Protein AF-A0A7S1LBY2-F1 (afdb_monomer_lite)

Foldseek 3Di:
DVVVVVVVVVVVVVVCCVPPDDPVNNVVVVVVVLCVVCVPPDPQVSVLVCLCPPPDPVSRDDPVVSCVRPVNVPDDDVVVVVVVVVVVVVVVVVPPDDDDDDDDDDDD

Sequence (108 aa):
AARLASTERFWALAEVIRHTADNDECAAATAAALDAALADCSAKLGDFVRRAVAVDPAQRATVHELLAHPFIARSASVERLAASIASADIAAGVGAMQLGLPMLNAEE

InterPro domains:
  IPR011009 Protein kinase-like domain superfamily [SSF56112] (39-77)

Organism: Neobodo designis (NCBI:txid312471)

pLDDT: mean 71.71, std 18.29, range [36.72, 94.62]

Radius of gyration: 24.71 Å; chains: 1; bounding box: 27×45×82 Å

Secondary structure (DSSP, 8-state):
-HHHHHHHHHHHHHHHHHHH--HHHHHHHHHHHHHHHTTTS-HHHHHHHHHHS-SSTTTSPPHHHHHTSTTTTTPPPHHHHHHHHHHHHHHHHTT-------------

Structure (mmCIF, N/CA/C/O backbone):
data_AF-A0A7S1LBY2-F1
#
_entry.id   AF-A0A7S1LBY2-F1
#
loop_
_atom_site.group_PDB
_atom_site.id
_atom_site.type_symbol
_atom_site.label_atom_id
_atom_site.label_alt_id
_atom_site.label_comp_id
_atom_site.label_asym_id
_atom_site.label_entity_id
_atom_site.label_seq_id
_atom_site.pdbx_PDB_ins_code
_atom_site.Cartn_x
_atom_site.Cartn_y
_atom_site.Cartn_z
_atom_site.occupancy
_atom_site.B_iso_or_equiv
_atom_site.auth_seq_id
_atom_site.auth_comp_id
_atom_site.auth_asym_id
_atom_site.auth_atom_id
_atom_site.pdbx_PDB_model_num
ATOM 1 N N . ALA A 1 1 ? 9.817 -27.605 11.664 1.00 45.84 1 ALA A N 1
ATOM 2 C CA . ALA A 1 1 ? 9.703 -27.938 10.227 1.00 45.84 1 ALA A CA 1
ATOM 3 C C . ALA A 1 1 ? 8.966 -26.858 9.415 1.00 45.84 1 ALA A C 1
ATOM 5 O O . ALA A 1 1 ? 9.540 -26.367 8.457 1.00 45.84 1 ALA A O 1
ATOM 6 N N . ALA A 1 2 ? 7.763 -26.409 9.807 1.00 48.44 2 ALA A N 1
ATOM 7 C CA . ALA A 1 2 ? 6.957 -25.454 9.019 1.00 48.44 2 ALA A CA 1
ATOM 8 C C . ALA A 1 2 ? 7.599 -24.069 8.754 1.00 48.44 2 ALA A C 1
ATOM 10 O O . ALA A 1 2 ? 7.400 -23.496 7.688 1.00 48.44 2 ALA A O 1
ATOM 11 N N . ARG A 1 3 ? 8.408 -23.540 9.685 1.00 47.16 3 ARG A N 1
ATOM 12 C CA . ARG A 1 3 ? 9.116 -22.255 9.508 1.00 47.16 3 ARG A CA 1
ATOM 13 C C . ARG A 1 3 ? 10.198 -22.291 8.421 1.00 47.16 3 ARG A C 1
ATOM 15 O O . ARG A 1 3 ? 10.340 -21.313 7.705 1.00 47.16 3 ARG A O 1
ATOM 22 N N . LEU A 1 4 ? 10.908 -23.412 8.268 1.00 43.12 4 LEU A N 1
ATOM 23 C CA . LEU A 1 4 ? 11.973 -23.569 7.263 1.00 43.12 4 LEU A CA 1
ATOM 24 C C . LEU A 1 4 ? 11.402 -23.613 5.839 1.00 43.12 4 LEU A C 1
ATOM 26 O O . LEU A 1 4 ? 11.936 -22.971 4.941 1.00 43.12 4 LEU A O 1
ATOM 30 N N . ALA A 1 5 ? 10.244 -24.259 5.669 1.00 51.97 5 ALA A N 1
ATOM 31 C CA . ALA A 1 5 ? 9.516 -24.279 4.401 1.00 51.97 5 ALA A CA 1
ATOM 32 C C . ALA A 1 5 ? 9.035 -22.881 3.957 1.00 51.97 5 ALA A C 1
ATOM 34 O O . ALA A 1 5 ? 8.842 -22.649 2.767 1.00 51.97 5 ALA A O 1
ATOM 35 N N . SER A 1 6 ? 8.842 -21.942 4.892 1.00 56.94 6 SER A N 1
ATOM 36 C CA . SER A 1 6 ? 8.452 -20.560 4.578 1.00 56.94 6 SER A CA 1
ATOM 37 C C . SER A 1 6 ? 9.637 -19.720 4.100 1.00 56.94 6 SER A C 1
ATOM 39 O O . SER A 1 6 ? 9.470 -18.882 3.218 1.00 56.94 6 SER A O 1
ATOM 41 N N . THR A 1 7 ? 10.828 -19.945 4.660 1.00 62.66 7 THR A N 1
ATOM 42 C CA . THR A 1 7 ? 12.036 -19.193 4.300 1.00 62.66 7 THR A CA 1
ATOM 43 C C . THR A 1 7 ? 12.568 -19.613 2.935 1.00 62.66 7 THR A C 1
ATOM 45 O O . THR A 1 7 ? 12.900 -18.757 2.124 1.00 62.66 7 THR A O 1
ATOM 48 N N . GLU A 1 8 ? 12.593 -20.914 2.638 1.00 66.44 8 GLU A N 1
ATOM 49 C CA . GLU A 1 8 ? 13.014 -21.407 1.319 1.00 66.44 8 GLU A CA 1
ATOM 50 C C . GLU A 1 8 ? 12.062 -20.964 0.205 1.00 66.44 8 GLU A C 1
ATOM 52 O O . GLU A 1 8 ? 12.516 -20.585 -0.869 1.00 66.44 8 GLU A O 1
ATOM 57 N N . ARG A 1 9 ? 10.747 -20.919 0.466 1.00 64.19 9 ARG A N 1
ATOM 58 C CA . ARG A 1 9 ? 9.762 -20.381 -0.489 1.00 64.19 9 ARG A CA 1
ATOM 59 C C . ARG A 1 9 ? 9.940 -18.886 -0.736 1.00 64.19 9 ARG A C 1
ATOM 61 O O . ARG A 1 9 ? 9.781 -18.446 -1.869 1.00 64.19 9 ARG A O 1
ATOM 68 N N . PHE A 1 10 ? 10.282 -18.119 0.299 1.00 73.44 10 PHE A N 1
ATOM 69 C CA . PHE A 1 10 ? 10.573 -16.692 0.164 1.00 73.44 10 PHE A CA 1
ATOM 70 C C . PHE A 1 10 ? 11.819 -16.454 -0.697 1.00 73.44 10 PHE A C 1
ATOM 72 O O . PHE A 1 10 ? 11.773 -15.658 -1.632 1.00 73.44 10 PHE A O 1
ATOM 79 N N . TRP A 1 11 ? 12.908 -17.184 -0.433 1.00 75.75 11 TRP A N 1
ATOM 80 C CA . TRP A 1 11 ? 14.132 -17.068 -1.227 1.00 75.75 11 TRP A CA 1
ATOM 81 C C . TRP A 1 11 ? 13.948 -17.578 -2.654 1.00 75.75 11 TRP A C 1
ATOM 83 O O . TRP A 1 11 ? 14.410 -16.919 -3.572 1.00 75.75 11 TRP A O 1
ATOM 93 N N . ALA A 1 12 ? 13.205 -18.667 -2.866 1.00 72.31 12 ALA A N 1
ATOM 94 C CA . ALA A 1 12 ? 12.878 -19.151 -4.206 1.00 72.31 12 ALA A CA 1
ATOM 95 C C . ALA A 1 12 ? 12.046 -18.132 -5.004 1.00 72.31 12 ALA A C 1
ATOM 97 O O . ALA A 1 12 ? 12.315 -17.913 -6.181 1.00 72.31 12 ALA A O 1
ATOM 98 N N . LEU A 1 13 ? 11.078 -17.461 -4.369 1.00 67.31 13 LEU A N 1
ATOM 99 C CA . LEU A 1 13 ? 10.315 -16.382 -5.001 1.00 67.31 13 LEU A CA 1
ATOM 100 C C . LEU A 1 13 ? 11.221 -15.189 -5.353 1.00 67.31 13 LEU A C 1
ATOM 102 O O . LEU A 1 13 ? 11.142 -14.666 -6.461 1.00 67.31 13 LEU A O 1
ATOM 106 N N . ALA A 1 14 ? 12.114 -14.793 -4.442 1.00 67.94 14 ALA A N 1
ATOM 107 C CA . ALA A 1 14 ? 13.083 -13.724 -4.679 1.00 67.94 14 ALA A CA 1
ATOM 108 C C . ALA A 1 14 ? 14.087 -14.072 -5.798 1.00 67.94 14 ALA A C 1
ATOM 110 O O . ALA A 1 14 ? 14.457 -13.202 -6.586 1.00 67.94 14 ALA A O 1
ATOM 111 N N . GLU A 1 15 ? 14.497 -15.339 -5.901 1.00 66.75 15 GLU A N 1
ATOM 112 C CA . GLU A 1 15 ? 15.364 -15.873 -6.960 1.00 66.75 15 GLU A CA 1
ATOM 113 C C . GLU A 1 15 ? 14.685 -15.794 -8.334 1.00 66.75 15 GLU A C 1
ATOM 115 O O . GLU A 1 15 ? 15.296 -15.364 -9.310 1.00 66.75 15 GLU A O 1
ATOM 120 N N . VAL A 1 16 ? 13.403 -16.167 -8.401 1.00 64.31 16 VAL A N 1
ATOM 121 C CA . VAL A 1 16 ? 12.594 -16.125 -9.628 1.00 64.31 16 VAL A CA 1
ATOM 122 C C . VAL A 1 16 ? 12.377 -14.680 -10.077 1.00 64.31 16 VAL A C 1
ATOM 124 O O . VAL A 1 16 ? 12.639 -14.361 -11.236 1.00 64.31 16 VAL A O 1
ATOM 127 N N . ILE A 1 17 ? 12.013 -13.780 -9.160 1.00 62.12 17 ILE A N 1
ATOM 128 C CA . ILE A 1 17 ? 11.871 -12.341 -9.444 1.00 62.12 17 ILE A CA 1
ATOM 129 C C . ILE A 1 17 ? 13.190 -11.752 -9.967 1.00 62.12 17 ILE A C 1
ATOM 131 O O . ILE A 1 17 ? 13.184 -10.935 -10.882 1.00 62.12 17 ILE A O 1
ATOM 135 N N . ARG A 1 18 ? 14.331 -12.206 -9.434 1.00 64.81 18 ARG A N 1
ATOM 136 C CA . ARG A 1 18 ? 15.668 -11.765 -9.857 1.00 64.81 18 ARG A CA 1
ATOM 137 C C . ARG A 1 18 ? 16.082 -12.267 -11.246 1.00 64.81 18 ARG A C 1
ATOM 139 O O . ARG A 1 18 ? 16.910 -11.617 -11.879 1.00 64.81 18 ARG A O 1
ATOM 146 N N . HIS A 1 19 ? 15.556 -13.403 -11.708 1.00 62.81 19 HIS A N 1
ATOM 147 C CA . HIS A 1 19 ? 16.029 -14.065 -12.931 1.00 62.81 19 HIS A CA 1
ATOM 148 C C . HIS A 1 19 ? 15.030 -14.122 -14.091 1.00 62.81 19 HIS A C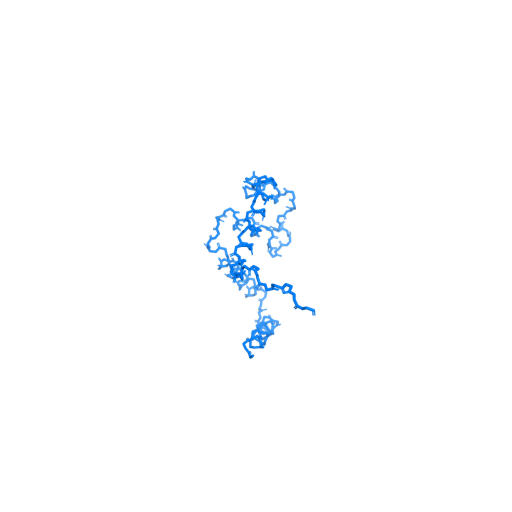 1
ATOM 150 O O . HIS A 1 19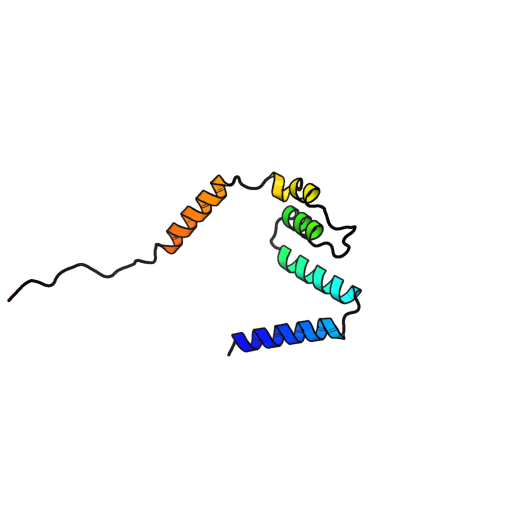 ? 15.447 -14.471 -15.192 1.00 62.81 19 HIS A O 1
ATOM 156 N N . THR A 1 20 ? 13.752 -13.796 -13.883 1.00 54.34 20 THR A N 1
ATOM 157 C CA . THR A 1 20 ? 12.723 -13.956 -14.932 1.00 54.34 20 THR A CA 1
ATOM 158 C C . THR A 1 20 ? 11.852 -12.741 -15.198 1.00 54.34 20 THR A C 1
ATOM 160 O O . THR A 1 20 ? 11.217 -12.713 -16.241 1.00 54.34 20 THR A O 1
ATOM 163 N N . ALA A 1 21 ? 11.834 -11.734 -14.328 1.00 54.56 21 ALA A N 1
ATOM 164 C CA . ALA A 1 21 ? 10.916 -10.626 -14.523 1.00 54.56 21 ALA A CA 1
ATOM 165 C C . ALA A 1 21 ? 11.550 -9.537 -15.394 1.00 54.56 21 ALA A C 1
ATOM 167 O O . ALA A 1 21 ? 12.473 -8.841 -14.962 1.00 54.56 21 ALA A O 1
ATOM 168 N N . ASP A 1 22 ? 10.997 -9.331 -16.588 1.00 66.56 22 ASP A N 1
ATOM 169 C CA . ASP A 1 22 ? 11.035 -8.003 -17.193 1.00 66.56 22 ASP A CA 1
ATOM 170 C C . ASP A 1 22 ? 10.473 -6.994 -16.172 1.00 66.56 22 ASP A C 1
ATOM 172 O O . ASP A 1 22 ? 9.600 -7.327 -15.359 1.00 66.56 22 ASP A O 1
ATOM 176 N N . ASN A 1 23 ? 10.975 -5.753 -16.175 1.00 68.19 23 ASN A N 1
ATOM 177 C CA . ASN A 1 23 ? 10.549 -4.722 -15.213 1.00 68.19 23 ASN A CA 1
ATOM 178 C C . ASN A 1 23 ? 9.013 -4.587 -15.142 1.00 68.19 23 ASN A C 1
ATOM 180 O O . ASN A 1 23 ? 8.462 -4.322 -14.072 1.00 68.19 23 ASN A O 1
ATOM 184 N N . ASP A 1 24 ? 8.334 -4.844 -16.261 1.00 72.19 24 ASP A N 1
ATOM 185 C CA . ASP A 1 24 ? 6.880 -4.804 -16.389 1.00 72.19 24 ASP A CA 1
ATOM 186 C C . ASP A 1 24 ? 6.175 -5.962 -15.659 1.00 72.19 24 ASP A C 1
ATOM 188 O O . ASP A 1 24 ? 5.155 -5.745 -15.002 1.00 72.19 24 ASP A O 1
ATOM 192 N N . GLU A 1 25 ? 6.729 -7.178 -15.685 1.00 75.31 25 GLU A N 1
ATOM 193 C CA . GLU A 1 25 ? 6.165 -8.330 -14.967 1.00 75.31 25 GLU A CA 1
ATOM 194 C C . GLU A 1 25 ? 6.309 -8.172 -13.449 1.00 75.31 25 GLU A C 1
ATOM 196 O O . GLU A 1 25 ? 5.383 -8.470 -12.690 1.00 75.31 25 GLU A O 1
ATOM 201 N N . CYS A 1 26 ? 7.444 -7.631 -12.994 1.00 74.50 26 CYS A N 1
ATOM 202 C CA . CYS A 1 26 ? 7.671 -7.336 -11.580 1.00 74.50 26 CYS A CA 1
ATOM 203 C C . CYS A 1 26 ? 6.726 -6.230 -11.079 1.00 74.50 26 CYS A C 1
ATOM 205 O O . CYS A 1 26 ? 6.147 -6.337 -9.991 1.00 74.50 26 CYS A O 1
ATOM 207 N N . ALA A 1 27 ? 6.511 -5.188 -11.890 1.00 76.94 27 ALA A N 1
ATOM 208 C CA . ALA A 1 27 ? 5.568 -4.119 -11.579 1.00 76.94 27 ALA A CA 1
ATOM 209 C C . ALA A 1 27 ? 4.123 -4.642 -11.508 1.00 76.94 27 ALA A C 1
ATOM 211 O O . ALA A 1 27 ? 3.400 -4.322 -10.562 1.00 76.94 27 ALA A O 1
ATOM 212 N N . ALA A 1 28 ? 3.723 -5.502 -12.449 1.00 79.88 28 ALA A N 1
ATOM 213 C CA . ALA A 1 28 ? 2.402 -6.125 -12.464 1.00 79.88 28 ALA A CA 1
ATOM 214 C C . ALA A 1 28 ? 2.178 -7.051 -11.255 1.00 79.88 28 ALA A C 1
ATOM 216 O O . ALA A 1 28 ? 1.141 -6.960 -10.593 1.00 79.88 28 ALA A O 1
ATOM 217 N N . ALA A 1 29 ? 3.158 -7.893 -10.913 1.00 82.75 29 ALA A N 1
ATOM 218 C CA . ALA A 1 29 ? 3.095 -8.759 -9.735 1.00 82.75 29 ALA A CA 1
ATOM 219 C C . ALA A 1 29 ? 2.992 -7.945 -8.434 1.00 82.75 29 ALA A C 1
ATOM 221 O O . ALA A 1 29 ? 2.195 -8.270 -7.552 1.00 82.75 29 ALA A O 1
ATOM 222 N N . THR A 1 30 ? 3.749 -6.849 -8.337 1.00 82.75 30 THR A N 1
ATOM 223 C CA . THR A 1 30 ? 3.702 -5.935 -7.187 1.00 82.75 30 THR A CA 1
ATOM 224 C C . THR A 1 30 ? 2.340 -5.250 -7.069 1.00 82.75 30 THR A C 1
ATOM 226 O O . THR A 1 30 ? 1.784 -5.183 -5.973 1.00 82.75 30 THR A O 1
ATOM 229 N N . ALA A 1 31 ? 1.767 -4.787 -8.184 1.00 83.19 31 ALA A N 1
ATOM 230 C CA . ALA A 1 31 ? 0.440 -4.178 -8.207 1.00 83.19 31 ALA A CA 1
ATOM 231 C C . ALA A 1 31 ? -0.653 -5.169 -7.776 1.00 83.19 31 ALA A C 1
ATOM 233 O O . ALA A 1 31 ? -1.476 -4.843 -6.923 1.00 83.19 31 ALA A O 1
ATOM 234 N N . ALA A 1 32 ? -0.613 -6.402 -8.286 1.00 84.94 32 ALA A N 1
ATOM 235 C CA . ALA A 1 32 ? -1.563 -7.448 -7.916 1.00 84.94 32 ALA A CA 1
ATOM 236 C C . ALA A 1 32 ? -1.462 -7.833 -6.429 1.00 84.94 32 ALA A C 1
ATOM 238 O O . ALA A 1 32 ? -2.481 -7.992 -5.756 1.00 84.94 32 ALA A O 1
ATOM 239 N N . ALA A 1 33 ? -0.242 -7.945 -5.893 1.00 86.75 33 ALA A N 1
ATOM 240 C CA . ALA A 1 33 ? -0.024 -8.209 -4.472 1.00 86.75 33 ALA A CA 1
ATOM 241 C C . ALA A 1 33 ? -0.544 -7.061 -3.592 1.00 86.75 33 ALA A C 1
ATOM 243 O O . ALA A 1 33 ? -1.153 -7.305 -2.548 1.00 86.75 33 ALA A O 1
ATOM 244 N N . LEU A 1 34 ? -0.339 -5.815 -4.025 1.00 87.44 34 LEU A N 1
ATOM 245 C CA . LEU A 1 34 ? -0.837 -4.635 -3.330 1.00 87.44 34 LEU A CA 1
ATOM 246 C C . LEU A 1 34 ? -2.371 -4.577 -3.335 1.00 87.44 34 LEU A C 1
ATOM 248 O O . LEU A 1 34 ? -2.974 -4.315 -2.296 1.00 87.44 34 LEU A O 1
ATOM 252 N N . ASP A 1 35 ? -3.004 -4.867 -4.471 1.00 88.31 35 ASP A N 1
ATOM 253 C CA . ASP A 1 35 ? -4.463 -4.913 -4.587 1.00 88.31 35 ASP A CA 1
ATOM 254 C C . ASP A 1 35 ? -5.070 -6.013 -3.712 1.00 88.31 35 ASP A C 1
ATOM 256 O O . ASP A 1 35 ? -6.057 -5.769 -3.019 1.00 88.31 35 ASP A O 1
ATOM 260 N N . ALA A 1 36 ? -4.445 -7.193 -3.663 1.00 89.06 36 ALA A N 1
ATOM 261 C CA . ALA A 1 36 ? -4.865 -8.271 -2.772 1.00 89.06 36 ALA A CA 1
ATOM 262 C C . ALA A 1 36 ? -4.756 -7.872 -1.288 1.00 89.06 36 ALA A C 1
ATOM 264 O O . ALA A 1 36 ? -5.669 -8.142 -0.511 1.00 89.06 36 ALA A O 1
ATOM 265 N N . ALA A 1 37 ? -3.676 -7.191 -0.891 1.00 88.31 37 ALA A N 1
ATOM 266 C CA . ALA A 1 37 ? -3.488 -6.724 0.485 1.00 88.31 37 ALA A CA 1
ATOM 267 C C . ALA A 1 37 ? -4.493 -5.632 0.896 1.00 88.31 37 ALA A C 1
ATOM 269 O O . ALA A 1 37 ? -4.810 -5.487 2.077 1.00 88.31 37 ALA A O 1
ATOM 270 N N . LEU A 1 38 ? -4.991 -4.858 -0.071 1.00 91.31 38 LEU A N 1
ATOM 271 C CA . LEU A 1 38 ? -5.912 -3.746 0.152 1.00 91.31 38 LEU A CA 1
ATOM 272 C C . LEU A 1 38 ? -7.381 -4.101 -0.123 1.00 91.31 38 LEU A C 1
ATOM 274 O O . LEU A 1 38 ? -8.230 -3.220 0.005 1.00 91.31 38 LEU A O 1
ATOM 278 N N . ALA A 1 39 ? -7.698 -5.351 -0.469 1.00 90.94 39 ALA A N 1
ATOM 279 C CA . ALA A 1 39 ? -9.041 -5.763 -0.886 1.00 90.94 39 ALA A CA 1
ATOM 280 C C . ALA A 1 39 ? -10.131 -5.438 0.156 1.00 90.94 39 ALA A C 1
ATOM 282 O O . ALA A 1 39 ? -11.197 -4.942 -0.203 1.00 90.94 39 ALA A O 1
ATOM 283 N N . ASP A 1 40 ? -9.831 -5.634 1.444 1.00 93.25 40 ASP A N 1
ATOM 284 C CA . ASP A 1 40 ? -10.751 -5.362 2.561 1.00 93.25 40 ASP A CA 1
ATOM 285 C C . ASP A 1 40 ? -10.575 -3.957 3.170 1.00 93.25 40 ASP A C 1
ATOM 287 O O . ASP A 1 40 ? -11.199 -3.597 4.173 1.00 93.25 40 ASP A O 1
ATOM 291 N N . CYS A 1 41 ? -9.696 -3.140 2.589 1.00 90.50 41 CYS A N 1
ATOM 292 C CA . CYS A 1 41 ? -9.408 -1.800 3.074 1.00 90.50 41 CYS A CA 1
ATOM 293 C C . CYS A 1 41 ? -10.364 -0.759 2.484 1.00 90.50 41 CYS A C 1
ATOM 295 O O . CYS A 1 41 ? -10.937 -0.905 1.407 1.00 90.50 41 CYS A O 1
ATOM 297 N N . SER A 1 42 ? -10.500 0.376 3.176 1.00 91.75 42 SER A N 1
ATOM 298 C CA . SER A 1 42 ? -11.249 1.503 2.615 1.00 91.75 42 SER A CA 1
ATOM 299 C C . SER A 1 42 ? -10.592 2.013 1.325 1.00 91.75 42 SER A C 1
ATOM 301 O O . SER A 1 42 ? -9.367 2.125 1.253 1.00 91.75 42 SER A O 1
ATOM 303 N N . ALA A 1 43 ? -11.399 2.442 0.350 1.00 90.69 43 ALA A N 1
ATOM 304 C CA . ALA A 1 43 ? -10.892 3.022 -0.900 1.00 90.69 43 ALA A CA 1
ATOM 305 C C . ALA A 1 43 ? -9.920 4.198 -0.668 1.00 90.69 43 ALA A C 1
ATOM 307 O O . ALA A 1 43 ? -8.968 4.387 -1.418 1.00 90.69 43 ALA A O 1
ATOM 308 N N . LYS A 1 44 ? -10.119 4.963 0.416 1.00 92.38 44 LYS A N 1
ATOM 309 C CA . LYS A 1 44 ? -9.230 6.067 0.814 1.00 92.38 44 LYS A CA 1
ATOM 310 C C . LYS A 1 44 ? -7.870 5.575 1.310 1.00 92.38 44 LYS A C 1
ATOM 312 O O . LYS A 1 44 ? -6.866 6.218 1.033 1.00 92.38 44 LYS A O 1
ATOM 317 N N . LEU A 1 45 ? -7.830 4.467 2.048 1.00 91.12 45 LEU A N 1
ATOM 318 C CA . LEU A 1 45 ? -6.568 3.845 2.452 1.00 91.12 45 LEU A CA 1
ATOM 319 C C . LEU A 1 45 ? -5.832 3.303 1.222 1.00 91.12 45 LEU A C 1
ATOM 321 O O . LEU A 1 45 ? -4.636 3.533 1.082 1.00 91.12 45 LEU A O 1
ATOM 325 N N . GLY A 1 46 ? -6.555 2.664 0.299 1.00 92.81 46 GLY A N 1
ATOM 326 C CA . GLY A 1 46 ? -5.954 2.167 -0.935 1.00 92.81 46 GLY A CA 1
ATOM 327 C C . GLY A 1 46 ? -5.329 3.272 -1.793 1.00 92.81 46 GLY A C 1
ATOM 328 O O . GLY A 1 46 ? -4.177 3.143 -2.202 1.00 92.81 46 GLY A O 1
ATOM 329 N N . ASP A 1 47 ? -6.041 4.387 -2.002 1.00 93.12 47 ASP A N 1
ATOM 330 C CA . ASP A 1 47 ? -5.513 5.544 -2.747 1.00 93.12 47 ASP A CA 1
ATOM 331 C C . ASP A 1 47 ? -4.274 6.148 -2.069 1.00 93.12 47 ASP A C 1
ATOM 333 O O . ASP A 1 47 ? -3.264 6.409 -2.723 1.00 93.12 47 ASP A O 1
ATOM 337 N N . PHE A 1 48 ? -4.313 6.289 -0.739 1.00 94.25 48 PHE A N 1
ATOM 338 C CA . PHE A 1 48 ? -3.179 6.783 0.043 1.00 94.25 48 PHE A CA 1
ATOM 339 C C . PHE A 1 48 ? -1.928 5.922 -0.157 1.00 94.25 48 PHE A C 1
ATOM 341 O O . PHE A 1 48 ? -0.854 6.443 -0.461 1.00 94.25 48 PHE A O 1
ATOM 348 N N . VAL A 1 49 ? -2.069 4.601 -0.007 1.00 94.06 49 VAL A N 1
ATOM 349 C CA . VAL A 1 49 ? -0.945 3.668 -0.120 1.00 94.06 49 VAL A CA 1
ATOM 350 C C . VAL A 1 49 ? -0.377 3.694 -1.536 1.00 94.06 49 VAL A C 1
ATOM 352 O O . VAL A 1 49 ? 0.831 3.852 -1.682 1.00 94.06 49 VAL A O 1
ATOM 355 N N . ARG A 1 50 ? -1.217 3.641 -2.580 1.00 92.88 50 ARG A N 1
ATOM 356 C CA . ARG A 1 50 ? -0.758 3.672 -3.983 1.00 92.88 50 ARG A CA 1
ATOM 357 C C . ARG A 1 50 ? 0.051 4.928 -4.316 1.00 92.88 50 ARG A C 1
ATOM 359 O O . ARG A 1 50 ? 1.086 4.823 -4.966 1.00 92.88 50 ARG A O 1
ATOM 366 N N . ARG A 1 51 ? -0.367 6.100 -3.824 1.00 93.12 51 ARG A N 1
ATOM 367 C CA . ARG A 1 51 ? 0.385 7.360 -3.986 1.00 93.12 51 ARG A CA 1
ATOM 368 C C . ARG A 1 51 ? 1.736 7.338 -3.270 1.00 93.12 51 ARG A C 1
ATOM 370 O O . ARG A 1 51 ? 2.702 7.907 -3.773 1.00 93.12 51 ARG A O 1
ATOM 377 N N . ALA A 1 52 ? 1.805 6.689 -2.109 1.00 92.94 52 ALA A N 1
ATOM 378 C CA . ALA A 1 52 ? 3.027 6.587 -1.316 1.00 92.94 52 ALA A CA 1
ATOM 379 C C . ALA A 1 52 ? 4.038 5.584 -1.898 1.00 92.94 52 ALA A C 1
ATOM 381 O O . ALA A 1 52 ? 5.244 5.801 -1.786 1.00 92.94 52 ALA A O 1
ATOM 382 N N . VAL A 1 53 ? 3.561 4.503 -2.527 1.00 90.88 53 VAL A N 1
ATOM 383 C CA . VAL A 1 53 ? 4.410 3.412 -3.041 1.00 90.88 53 VAL A CA 1
ATOM 384 C C . VAL A 1 53 ? 4.545 3.390 -4.565 1.00 90.88 53 VAL A C 1
ATOM 386 O O . VAL A 1 53 ? 4.958 2.376 -5.123 1.00 90.88 53 VAL A O 1
ATOM 389 N N . ALA A 1 54 ? 4.222 4.492 -5.252 1.00 88.00 54 ALA A N 1
ATOM 390 C CA . ALA A 1 54 ? 4.376 4.576 -6.702 1.00 88.00 54 ALA A CA 1
ATOM 391 C C . ALA A 1 54 ? 5.815 4.216 -7.125 1.00 88.00 54 ALA A C 1
ATOM 393 O O . ALA A 1 54 ? 6.796 4.697 -6.536 1.00 88.00 54 ALA A O 1
ATOM 394 N N . VAL A 1 55 ? 5.917 3.342 -8.132 1.00 83.88 55 VAL A N 1
ATOM 395 C CA . VAL A 1 55 ? 7.192 2.821 -8.650 1.00 83.88 55 VAL A CA 1
ATOM 396 C C . VAL A 1 55 ? 8.017 3.954 -9.255 1.00 83.88 55 VAL A C 1
ATOM 398 O O . VAL A 1 55 ? 9.183 4.112 -8.900 1.00 83.88 55 VAL A O 1
ATOM 401 N N . ASP A 1 56 ? 7.392 4.776 -10.102 1.00 84.62 56 ASP A N 1
ATOM 402 C CA . ASP A 1 56 ? 8.014 5.978 -10.651 1.00 84.62 56 ASP A CA 1
ATOM 403 C C . ASP A 1 56 ? 8.132 7.058 -9.556 1.00 84.62 56 ASP A C 1
ATOM 405 O O . ASP A 1 56 ? 7.107 7.510 -9.028 1.00 84.62 56 ASP A O 1
ATOM 409 N N . PRO A 1 57 ? 9.353 7.501 -9.201 1.00 85.94 57 PRO A N 1
ATOM 410 C CA . PRO A 1 57 ? 9.549 8.553 -8.211 1.00 85.94 57 PRO A CA 1
ATOM 411 C C . PRO A 1 57 ? 8.908 9.888 -8.612 1.00 85.94 57 PRO A C 1
ATOM 413 O O . PRO A 1 57 ? 8.532 10.643 -7.721 1.00 85.94 57 PRO A O 1
ATOM 416 N N . ALA A 1 58 ? 8.744 10.178 -9.908 1.00 89.38 58 ALA A N 1
ATOM 417 C CA . ALA A 1 58 ? 8.069 11.391 -10.370 1.00 89.38 58 ALA A CA 1
ATOM 418 C C . ALA A 1 58 ? 6.545 11.344 -10.157 1.00 89.38 58 ALA A C 1
ATOM 420 O O . ALA A 1 58 ? 5.904 12.389 -10.077 1.00 89.38 58 ALA A O 1
ATOM 421 N N . GLN A 1 59 ? 5.968 10.143 -10.045 1.00 88.00 59 GLN A N 1
ATOM 422 C CA . GLN A 1 59 ? 4.545 9.922 -9.753 1.00 88.00 59 GLN A CA 1
ATOM 423 C C . GLN A 1 59 ? 4.277 9.690 -8.261 1.00 88.00 59 GLN A C 1
ATOM 425 O O . GLN A 1 59 ? 3.123 9.620 -7.834 1.00 88.00 59 GLN A O 1
ATOM 430 N N . ARG A 1 60 ? 5.332 9.536 -7.452 1.00 93.00 60 ARG A N 1
ATOM 431 C CA . ARG A 1 60 ? 5.213 9.320 -6.012 1.00 93.00 60 ARG A CA 1
ATOM 432 C C . ARG A 1 60 ? 4.852 10.624 -5.320 1.00 93.00 60 ARG A C 1
ATOM 434 O O . ARG A 1 60 ? 5.547 11.626 -5.462 1.00 93.00 60 ARG A O 1
ATOM 441 N N . ALA A 1 61 ? 3.788 10.587 -4.526 1.00 93.25 61 ALA A N 1
ATOM 442 C CA . ALA A 1 61 ? 3.358 11.756 -3.776 1.00 93.25 61 ALA A CA 1
ATOM 443 C C . ALA A 1 61 ? 4.422 12.175 -2.753 1.00 93.25 61 ALA A C 1
ATOM 445 O O . ALA A 1 61 ? 5.030 11.351 -2.063 1.00 93.25 61 ALA A O 1
ATOM 446 N N . THR A 1 62 ? 4.608 13.482 -2.629 1.00 94.62 62 THR A N 1
ATOM 447 C CA . THR A 1 62 ? 5.447 14.083 -1.598 1.00 94.62 62 THR A CA 1
A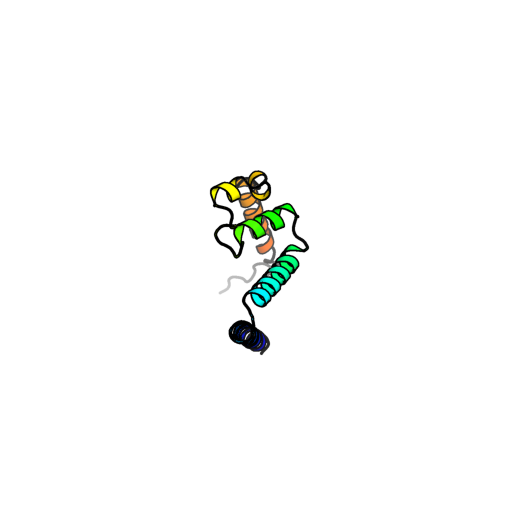TOM 448 C C . THR A 1 62 ? 4.825 13.904 -0.215 1.00 94.62 62 THR A C 1
ATOM 450 O O . THR A 1 62 ? 3.619 13.706 -0.055 1.00 94.62 62 THR A O 1
ATOM 453 N N . VAL A 1 63 ? 5.646 14.052 0.828 1.00 93.12 63 VAL A N 1
ATOM 454 C CA . VAL A 1 63 ? 5.172 14.004 2.221 1.00 93.12 63 VAL A CA 1
ATOM 455 C C . VAL A 1 63 ? 4.060 15.029 2.468 1.00 93.12 63 VAL A C 1
ATOM 457 O O . VAL A 1 63 ? 3.071 14.717 3.124 1.00 93.12 63 VAL A O 1
ATOM 460 N N . HIS A 1 64 ? 4.190 16.235 1.911 1.00 92.69 64 HIS A N 1
ATOM 461 C CA . HIS A 1 64 ? 3.189 17.288 2.064 1.00 92.69 64 HIS A CA 1
ATOM 462 C C . HIS A 1 64 ? 1.837 16.893 1.441 1.00 92.69 64 HIS A C 1
ATOM 464 O O . HIS A 1 64 ? 0.789 17.082 2.057 1.00 92.69 64 HIS A O 1
ATOM 470 N N . GLU A 1 65 ? 1.846 16.290 0.251 1.00 93.19 65 GLU A N 1
ATOM 471 C CA . GLU A 1 65 ? 0.629 15.805 -0.416 1.00 93.19 65 GLU A CA 1
ATOM 472 C C . GLU A 1 65 ? -0.010 14.625 0.326 1.00 93.19 65 GLU A C 1
ATOM 474 O O . GLU A 1 65 ? -1.234 14.553 0.438 1.00 93.19 65 GLU A O 1
ATOM 479 N N . LEU A 1 66 ? 0.805 13.726 0.886 1.00 92.38 66 LEU A N 1
ATOM 480 C CA . LEU A 1 66 ? 0.326 12.608 1.700 1.00 92.38 66 LEU A CA 1
ATOM 481 C C . LEU A 1 66 ? -0.321 13.085 3.008 1.00 92.38 66 LEU A C 1
ATOM 483 O O . LEU A 1 66 ? -1.359 12.557 3.403 1.00 92.38 66 LEU A O 1
ATOM 487 N N . LEU A 1 67 ? 0.234 14.108 3.664 1.00 90.50 67 LEU A N 1
ATOM 488 C CA . LEU A 1 67 ? -0.354 14.685 4.881 1.00 90.50 67 LEU A CA 1
ATOM 489 C C . LEU A 1 67 ? -1.702 15.370 4.618 1.00 90.50 67 LEU A C 1
ATOM 491 O O . LEU A 1 67 ? -2.588 15.329 5.470 1.00 90.50 67 LEU A O 1
ATOM 495 N N . ALA A 1 68 ? -1.886 15.947 3.430 1.00 90.25 68 ALA A N 1
ATOM 496 C CA . ALA A 1 68 ? -3.160 16.525 3.003 1.00 90.25 68 ALA A CA 1
ATOM 497 C C . ALA A 1 68 ? -4.199 15.467 2.571 1.00 90.25 68 ALA A C 1
ATOM 499 O O . ALA A 1 68 ? -5.353 15.802 2.293 1.00 90.25 68 ALA A O 1
ATOM 500 N N . HIS A 1 69 ? -3.818 14.189 2.497 1.00 92.69 69 HIS A N 1
ATOM 501 C CA . HIS A 1 69 ? -4.683 13.145 1.967 1.00 92.69 69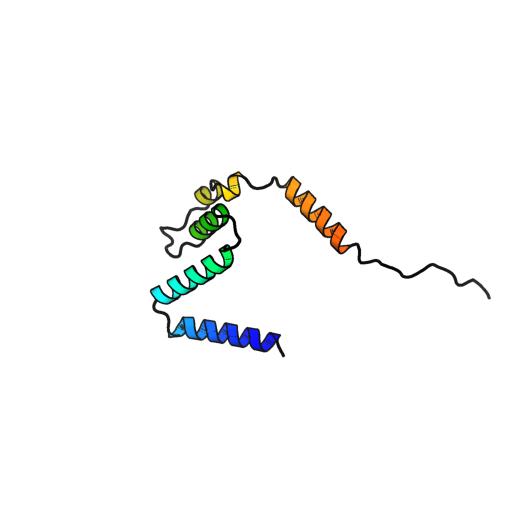 HIS A CA 1
ATOM 502 C C . HIS A 1 69 ? -5.915 12.900 2.868 1.00 92.69 69 HIS A C 1
ATOM 504 O O . HIS A 1 69 ? -5.771 12.795 4.089 1.00 92.69 69 HIS A O 1
ATOM 510 N N . PRO A 1 70 ? -7.131 12.690 2.315 1.00 90.00 70 PRO A N 1
ATOM 511 C CA . PRO A 1 70 ? -8.363 12.486 3.094 1.00 90.00 70 PRO A CA 1
ATOM 512 C C . PRO A 1 70 ? -8.350 11.303 4.072 1.00 90.00 70 PRO A C 1
ATOM 514 O O . PRO A 1 70 ? -9.194 11.238 4.968 1.00 90.00 70 PRO A O 1
ATOM 517 N N . PHE A 1 71 ? -7.440 10.346 3.870 1.00 89.25 71 PHE A N 1
ATOM 518 C CA . PHE A 1 71 ? -7.190 9.252 4.810 1.00 89.25 71 PHE A CA 1
ATOM 519 C C . PHE A 1 71 ? -6.577 9.766 6.123 1.00 89.25 71 PHE A C 1
ATOM 521 O O . PHE A 1 71 ? -7.059 9.417 7.196 1.00 89.25 71 PHE A O 1
ATOM 528 N N . ILE A 1 72 ? -5.578 10.649 6.029 1.00 86.19 72 ILE A N 1
ATOM 529 C CA . ILE A 1 72 ? -4.888 11.256 7.173 1.00 86.19 72 ILE A CA 1
ATOM 530 C C . ILE A 1 72 ? -5.697 12.422 7.740 1.00 86.19 72 ILE A C 1
ATOM 532 O O . ILE A 1 72 ? -5.873 12.519 8.945 1.00 86.19 72 ILE A O 1
ATOM 536 N N . ALA A 1 73 ? -6.302 13.261 6.899 1.00 77.56 73 ALA A N 1
ATOM 537 C CA . ALA A 1 73 ? -7.075 14.418 7.361 1.00 77.56 73 ALA A CA 1
ATOM 538 C C . ALA A 1 73 ? -8.281 14.054 8.259 1.00 77.56 73 ALA A C 1
ATOM 540 O O . ALA A 1 73 ? -8.826 14.912 8.950 1.00 77.56 73 ALA A O 1
ATOM 541 N N . ARG A 1 74 ? -8.721 12.787 8.251 1.00 69.19 74 ARG A N 1
ATOM 542 C CA . ARG A 1 74 ? -9.800 12.268 9.113 1.00 69.19 74 ARG A CA 1
ATOM 543 C C . ARG A 1 74 ? -9.297 11.303 10.190 1.00 69.19 74 ARG A C 1
ATOM 545 O O . ARG A 1 74 ? -10.123 10.638 10.822 1.00 69.19 74 ARG A O 1
ATOM 552 N N . SER A 1 75 ? -7.981 11.181 10.376 1.00 67.56 75 SER A N 1
ATOM 553 C CA . SER A 1 75 ? -7.410 10.236 11.329 1.00 67.56 75 SER A CA 1
ATOM 554 C C . SER A 1 75 ? -7.810 10.582 12.758 1.00 67.56 75 SER A C 1
ATOM 556 O O . SER A 1 75 ? -8.053 11.738 13.114 1.00 67.56 75 SER A O 1
ATOM 558 N N . ALA A 1 76 ? -7.919 9.542 13.581 1.00 60.94 76 ALA A N 1
ATOM 559 C CA . ALA A 1 76 ? -8.249 9.701 14.979 1.00 60.94 76 ALA A CA 1
ATOM 560 C C . ALA A 1 76 ? -7.197 10.540 15.707 1.00 60.94 76 ALA A C 1
ATOM 562 O O . ALA A 1 76 ? -6.009 10.448 15.411 1.00 60.94 76 ALA A O 1
ATOM 563 N N . SER A 1 77 ? -7.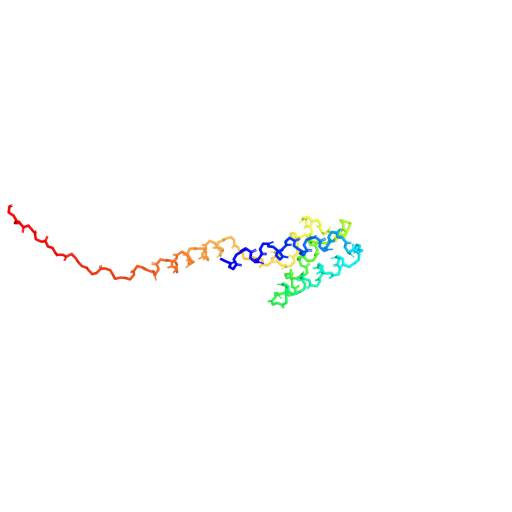653 11.375 16.638 1.00 67.25 77 SER A N 1
ATOM 564 C CA . SER A 1 77 ? -6.765 12.167 17.474 1.00 67.25 77 SER A CA 1
ATOM 565 C C . SER A 1 77 ? -5.911 11.234 18.342 1.00 67.25 77 SER A C 1
ATOM 567 O O . SER A 1 77 ? -6.324 10.107 18.643 1.00 67.25 77 SER A O 1
ATOM 569 N N . VAL A 1 78 ? -4.708 11.671 18.712 1.00 69.44 78 VAL A N 1
ATOM 570 C CA . VAL A 1 78 ? -3.727 10.844 19.442 1.00 69.44 78 VAL A CA 1
ATOM 571 C C . VAL A 1 78 ? -4.320 10.294 20.747 1.00 69.44 78 VAL A C 1
ATOM 573 O O . VAL A 1 78 ? -4.014 9.177 21.158 1.00 69.44 78 VAL A O 1
ATOM 576 N N . GLU A 1 79 ? -5.263 11.018 21.345 1.00 72.56 79 GLU A N 1
ATOM 577 C CA . GLU A 1 79 ? -5.983 10.634 22.558 1.00 72.56 79 GLU A CA 1
ATOM 578 C C . GLU A 1 79 ? -6.837 9.372 22.355 1.00 72.56 79 GLU A C 1
ATOM 580 O O . GLU A 1 79 ? -6.919 8.526 23.245 1.00 72.56 79 GLU A O 1
ATOM 585 N N . ARG A 1 80 ? -7.434 9.188 21.169 1.00 68.69 80 ARG A N 1
ATOM 586 C CA . ARG A 1 80 ? -8.183 7.962 20.841 1.00 68.69 80 ARG A CA 1
ATOM 587 C C . ARG A 1 80 ? -7.261 6.761 20.662 1.00 68.69 80 ARG A C 1
ATOM 589 O O . ARG A 1 80 ? -7.640 5.652 21.032 1.00 68.69 80 ARG A O 1
ATOM 596 N N . LEU A 1 81 ? -6.061 6.974 20.123 1.00 70.88 81 LEU A N 1
ATOM 597 C CA . LEU A 1 81 ? -5.054 5.921 20.024 1.00 70.88 81 LEU A CA 1
ATOM 598 C C . LEU A 1 81 ? -4.574 5.505 21.422 1.00 70.88 81 LEU A C 1
ATOM 600 O O . LEU A 1 81 ? -4.542 4.314 21.719 1.00 70.88 81 LEU A O 1
ATOM 604 N N . ALA A 1 82 ? -4.297 6.474 22.300 1.00 75.44 82 ALA A N 1
ATOM 605 C CA . ALA A 1 82 ? -3.918 6.214 23.689 1.00 75.44 82 ALA A CA 1
ATOM 606 C C . AL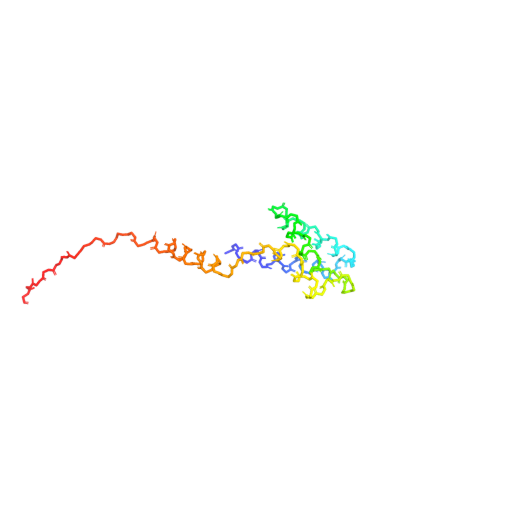A A 1 82 ? -4.993 5.407 24.442 1.00 75.44 82 ALA A C 1
ATOM 608 O O . ALA A 1 82 ? -4.673 4.433 25.121 1.00 75.44 82 ALA A O 1
ATOM 609 N N . ALA A 1 83 ? -6.275 5.742 24.257 1.00 73.62 83 ALA A N 1
ATOM 610 C CA . ALA A 1 83 ? -7.386 4.981 24.831 1.00 73.62 83 ALA A CA 1
ATOM 611 C C . ALA A 1 83 ? -7.499 3.548 24.264 1.00 73.62 83 ALA A C 1
ATOM 613 O O . ALA A 1 83 ? -7.826 2.607 24.992 1.00 73.62 83 ALA A O 1
ATOM 614 N N . SER A 1 84 ? -7.201 3.353 22.975 1.00 72.56 84 SER A N 1
ATOM 615 C CA . SER A 1 84 ? -7.187 2.021 22.356 1.00 72.56 84 SER A CA 1
ATOM 616 C C . SER A 1 84 ? -6.038 1.149 22.869 1.00 72.56 84 SER A C 1
ATOM 618 O O . SER A 1 84 ? -6.218 -0.054 23.025 1.00 72.56 84 SER A O 1
ATOM 620 N N . ILE A 1 85 ? -4.870 1.735 23.144 1.00 76.31 85 ILE A N 1
ATOM 621 C CA . ILE A 1 85 ? -3.726 1.012 23.718 1.00 76.31 85 ILE A CA 1
ATOM 622 C C . ILE A 1 85 ? -4.043 0.609 25.163 1.00 76.31 85 ILE A C 1
ATOM 624 O O . ILE A 1 85 ? -3.926 -0.562 25.510 1.00 76.31 85 ILE A O 1
ATOM 628 N N . ALA A 1 86 ? -4.564 1.541 25.968 1.00 72.19 86 ALA A N 1
ATOM 629 C CA . ALA A 1 86 ? -4.953 1.263 27.350 1.00 72.19 86 ALA A CA 1
ATOM 630 C C . ALA A 1 86 ? -6.033 0.167 27.464 1.00 72.19 86 ALA A C 1
ATOM 632 O O . ALA A 1 86 ? -6.026 -0.617 28.408 1.00 72.19 86 ALA A O 1
ATOM 633 N N . SER A 1 87 ? -6.956 0.079 26.499 1.00 63.25 87 SER A N 1
ATOM 634 C CA . SER A 1 87 ? -7.969 -0.990 26.455 1.00 63.25 87 SER A CA 1
ATOM 635 C C . SER A 1 87 ? -7.434 -2.324 25.919 1.00 63.25 87 SER A C 1
ATOM 637 O O . SER A 1 87 ? -7.896 -3.376 26.364 1.00 63.25 87 SER A O 1
ATOM 639 N N . ALA A 1 88 ? -6.436 -2.311 25.030 1.00 62.69 88 ALA A N 1
ATOM 640 C CA . ALA A 1 88 ? -5.743 -3.521 24.587 1.00 62.69 88 ALA A CA 1
ATOM 641 C C . ALA A 1 88 ? -4.907 -4.159 25.716 1.00 62.69 88 ALA A C 1
ATOM 643 O O . ALA A 1 88 ? -4.899 -5.384 25.844 1.00 62.69 88 ALA A O 1
ATOM 644 N N . ASP A 1 89 ? -4.292 -3.348 26.585 1.00 54.31 89 ASP A N 1
ATOM 645 C CA . ASP A 1 89 ? -3.564 -3.834 27.768 1.00 54.31 89 ASP A CA 1
ATOM 646 C C . ASP A 1 89 ? -4.489 -4.503 28.800 1.00 54.31 89 ASP A C 1
ATOM 648 O O . ASP A 1 89 ? -4.113 -5.492 29.431 1.00 54.31 89 ASP A O 1
ATOM 652 N N . ILE A 1 90 ? -5.739 -4.042 28.933 1.00 52.50 90 ILE A N 1
ATOM 653 C CA . ILE A 1 90 ? -6.728 -4.690 29.813 1.00 52.50 90 ILE A CA 1
ATOM 654 C C . ILE A 1 90 ? -7.106 -6.079 29.275 1.00 52.50 90 ILE A C 1
ATOM 656 O O . ILE A 1 90 ? -7.247 -7.017 30.058 1.00 52.50 90 ILE A O 1
ATOM 660 N N . ALA A 1 91 ? -7.210 -6.254 27.954 1.00 48.16 91 ALA A N 1
ATOM 661 C CA . ALA A 1 91 ? -7.532 -7.548 27.346 1.00 48.16 91 ALA A CA 1
ATOM 662 C C . ALA A 1 91 ? -6.392 -8.578 27.476 1.00 48.16 91 ALA A C 1
ATOM 664 O O . ALA A 1 91 ? -6.663 -9.768 27.633 1.00 48.16 91 ALA A O 1
ATOM 665 N N . ALA A 1 92 ? -5.129 -8.137 27.481 1.00 50.00 92 ALA A N 1
ATOM 666 C CA . ALA A 1 92 ? -3.980 -9.006 27.752 1.00 50.00 92 ALA A CA 1
ATOM 667 C C . ALA A 1 92 ? -3.856 -9.407 29.241 1.00 50.00 92 ALA A C 1
ATOM 669 O O . ALA A 1 92 ? -3.196 -10.395 29.562 1.00 50.00 92 ALA A O 1
ATOM 670 N N . GLY A 1 93 ? -4.508 -8.669 30.150 1.00 44.84 93 GLY A N 1
ATOM 671 C CA . GLY A 1 93 ? -4.480 -8.900 31.599 1.00 44.84 93 GLY A CA 1
ATOM 672 C C . GLY A 1 93 ? -5.516 -9.896 32.137 1.00 44.84 93 GLY A C 1
ATOM 673 O O . GLY A 1 93 ? -5.356 -10.395 33.251 1.00 44.84 93 GLY A O 1
ATOM 674 N N . VAL A 1 94 ? -6.550 -10.262 31.369 1.00 45.06 94 VAL A N 1
ATOM 675 C CA . VAL A 1 94 ? -7.576 -11.241 31.800 1.00 45.06 94 VAL A CA 1
ATOM 676 C C . VAL A 1 94 ? -7.155 -12.671 31.428 1.00 45.06 94 VAL A C 1
ATOM 678 O O . VAL A 1 94 ? -7.881 -13.432 30.800 1.00 45.06 94 VAL A O 1
ATOM 681 N N . GLY A 1 95 ? -5.927 -13.025 31.805 1.00 37.41 95 GLY A N 1
ATOM 682 C CA . GLY A 1 95 ? -5.403 -14.394 31.835 1.00 37.41 95 GLY A CA 1
ATOM 683 C C . GLY A 1 95 ? -4.966 -14.829 33.238 1.00 37.41 95 GLY A C 1
ATOM 684 O O . GLY A 1 95 ? -4.494 -15.947 33.413 1.00 37.41 95 GLY A O 1
ATOM 685 N N . ALA A 1 96 ? -5.127 -13.972 34.254 1.00 41.09 96 ALA A N 1
ATOM 686 C CA . ALA A 1 96 ? -4.921 -14.329 35.655 1.00 41.09 96 ALA A CA 1
ATOM 687 C C . ALA A 1 96 ? -6.174 -15.020 36.218 1.00 41.09 96 ALA A C 1
ATOM 689 O O . ALA A 1 96 ? -6.867 -14.488 37.084 1.00 41.09 96 ALA A O 1
ATOM 690 N N . MET A 1 97 ? -6.496 -16.203 35.693 1.00 36.88 97 MET A N 1
ATOM 691 C CA . MET A 1 97 ? -7.520 -17.066 36.273 1.00 36.88 97 MET A CA 1
ATOM 692 C C . MET A 1 97 ? -6.847 -18.133 37.147 1.00 36.88 97 MET A C 1
ATOM 694 O O . MET A 1 97 ? -6.133 -19.002 36.659 1.00 36.88 97 MET A O 1
ATOM 698 N N . GLN A 1 98 ? -7.146 -18.053 38.445 1.00 46.28 98 GLN A N 1
ATOM 699 C CA . GLN A 1 98 ? -7.211 -19.171 39.387 1.00 46.28 98 GLN A CA 1
ATOM 700 C C . GLN A 1 98 ? -5.898 -19.888 39.787 1.00 46.28 98 GLN A C 1
ATOM 702 O O . GLN A 1 98 ? -5.639 -21.020 39.390 1.00 46.28 98 GLN A O 1
ATOM 707 N N . LEU A 1 99 ? -5.161 -19.329 40.753 1.00 39.53 99 LEU A N 1
ATOM 708 C CA . LEU A 1 99 ? -4.568 -20.165 41.806 1.00 39.53 99 LEU A CA 1
ATOM 709 C C . LEU A 1 99 ? -5.193 -19.764 43.139 1.00 39.53 99 LEU A C 1
ATOM 711 O O . LEU A 1 99 ? -5.025 -18.650 43.631 1.00 39.53 99 LEU A O 1
ATOM 715 N N . GLY A 1 100 ? -6.029 -20.673 43.635 1.00 36.72 100 GLY A N 1
ATOM 716 C CA . GLY A 1 100 ? -6.822 -20.514 44.838 1.00 36.72 100 GLY A CA 1
ATOM 717 C C . GLY A 1 100 ? -5.956 -20.400 46.086 1.00 36.72 100 GLY A C 1
ATOM 718 O O . GLY A 1 100 ? -5.169 -21.292 46.365 1.00 36.72 100 GLY A O 1
ATOM 719 N N . LEU A 1 101 ? -6.193 -19.297 46.792 1.00 39.56 101 LEU A N 1
ATOM 720 C CA . LEU A 1 101 ? -6.204 -19.066 48.239 1.00 39.56 101 LEU A CA 1
ATOM 721 C C . LEU A 1 101 ? -5.032 -19.547 49.131 1.00 39.56 101 LEU A C 1
ATOM 723 O O . LEU A 1 101 ? -4.505 -20.645 48.987 1.00 39.56 101 LEU A O 1
ATOM 727 N N . PRO A 1 102 ? -4.679 -18.720 50.137 1.00 50.66 102 PRO A N 1
ATOM 728 C CA . PRO A 1 102 ? -3.670 -19.030 51.136 1.00 50.66 102 PRO A CA 1
ATOM 729 C C . PRO A 1 102 ? -4.245 -20.036 52.130 1.00 50.66 102 PRO A C 1
ATOM 731 O O . PRO A 1 102 ? -5.424 -19.950 52.447 1.00 50.66 102 PRO A O 1
ATOM 734 N N . MET A 1 103 ? -3.420 -20.949 52.630 1.00 43.03 103 MET A N 1
ATOM 735 C CA . MET A 1 103 ? -3.514 -21.573 53.957 1.00 43.03 103 MET A CA 1
ATOM 736 C C . MET A 1 103 ? -2.455 -22.671 53.994 1.00 43.03 103 MET A C 1
ATOM 738 O O . MET A 1 103 ? -2.582 -23.640 53.258 1.00 43.03 103 MET A O 1
ATOM 742 N N . LEU A 1 104 ? -1.432 -22.510 54.833 1.00 42.09 104 LEU A N 1
ATOM 743 C CA . LEU A 1 104 ? -0.798 -23.593 55.592 1.00 42.09 104 LEU A CA 1
ATOM 744 C C . LEU A 1 104 ? 0.141 -22.956 56.630 1.00 42.09 104 LEU A C 1
ATOM 746 O O . LEU A 1 104 ? 1.288 -22.628 56.350 1.00 42.09 104 LEU A O 1
ATOM 750 N N . ASN A 1 105 ? -0.479 -22.650 57.769 1.00 40.81 105 ASN A N 1
ATOM 751 C CA . ASN A 1 105 ? -0.056 -22.899 59.147 1.00 40.81 105 ASN A CA 1
ATOM 752 C C . ASN A 1 105 ? 1.429 -22.783 59.534 1.00 40.81 105 ASN A C 1
ATOM 754 O O . ASN A 1 105 ? 2.314 -23.442 58.998 1.00 40.81 105 ASN A O 1
ATOM 758 N N . ALA A 1 106 ? 1.614 -21.989 60.591 1.00 43.97 106 ALA A N 1
ATOM 759 C CA . ALA A 1 106 ? 2.640 -22.156 61.611 1.00 43.97 106 ALA A CA 1
ATOM 760 C C . ALA A 1 106 ? 2.597 -23.557 62.262 1.00 43.97 106 ALA A C 1
ATOM 762 O O . ALA A 1 106 ? 1.628 -24.282 62.054 1.00 43.97 106 ALA A O 1
ATOM 763 N N . GLU A 1 107 ? 3.601 -23.818 63.112 1.00 43.00 107 GLU A N 1
ATOM 764 C CA . GLU A 1 107 ? 3.934 -25.035 63.895 1.00 43.00 107 GLU A CA 1
ATOM 765 C C . GLU A 1 107 ? 5.147 -25.757 63.275 1.00 43.00 107 GLU A C 1
ATOM 767 O O . GLU A 1 107 ? 5.125 -26.107 62.100 1.00 43.00 107 GLU A O 1
ATOM 772 N N . GLU A 1 108 ? 6.286 -25.956 63.944 1.00 41.53 108 GLU A N 1
ATOM 773 C CA . GLU A 1 108 ? 6.729 -25.791 65.342 1.00 41.53 108 GLU A CA 1
ATOM 774 C C . GLU A 1 108 ? 8.261 -25.596 65.341 1.00 41.53 108 GLU A C 1
ATOM 776 O O . GLU A 1 108 ? 8.923 -26.176 64.444 1.00 41.53 108 GLU A O 1
#